Protein AF-A0A7W2GR57-F1 (afdb_monomer_lite)

Secondary structure (DSSP, 8-state):
----------GGGSHHHHHHHHHHHHHHHHHHHHHHHH-----SSTTTTSTTHHHHHHHHHHHHHHHHHHHHHHHH-----SS--

Structure (mmCIF, N/CA/C/O backbone):
data_AF-A0A7W2GR57-F1
#
_entry.id   AF-A0A7W2GR57-F1
#
loop_
_atom_site.group_PDB
_atom_site.id
_atom_site.type_symbol
_atom_site.label_atom_id
_atom_site.label_alt_id
_atom_site.label_comp_id
_atom_site.label_asym_id
_atom_site.label_entity_id
_atom_site.label_seq_id
_atom_site.pdbx_PDB_ins_code
_atom_site.Cartn_x
_atom_site.Cartn_y
_atom_site.Cartn_z
_atom_site.occupancy
_atom_site.B_iso_or_equiv
_atom_site.auth_seq_id
_atom_site.auth_comp_id
_atom_site.auth_asym_id
_atom_site.auth_atom_id
_atom_site.pdbx_PDB_model_num
ATOM 1 N N . MET A 1 1 ? -18.415 -5.462 45.087 1.00 48.59 1 MET A N 1
ATOM 2 C CA . MET A 1 1 ? -16.971 -5.329 44.810 1.00 48.59 1 MET A CA 1
ATOM 3 C C . MET A 1 1 ? -16.651 -6.036 43.502 1.00 48.59 1 MET A C 1
ATOM 5 O O . MET A 1 1 ? -16.469 -7.239 43.508 1.00 48.59 1 MET A O 1
ATOM 9 N N . ALA A 1 2 ? -16.625 -5.292 42.403 1.00 44.59 2 ALA A N 1
ATOM 10 C CA . ALA A 1 2 ? -15.819 -5.537 41.208 1.00 44.59 2 ALA A CA 1
ATOM 11 C C . ALA A 1 2 ? -15.866 -4.202 40.460 1.00 44.59 2 ALA A C 1
ATOM 13 O O . ALA A 1 2 ? -16.940 -3.674 40.188 1.00 44.59 2 ALA A O 1
ATOM 14 N N . LYS A 1 3 ? -14.714 -3.554 40.335 1.00 44.84 3 LYS A N 1
ATOM 15 C CA . LYS A 1 3 ? -14.586 -2.209 39.785 1.00 44.84 3 LYS A CA 1
ATOM 16 C C . LYS A 1 3 ? -14.314 -2.368 38.297 1.00 44.84 3 LYS A C 1
ATOM 18 O O . LYS A 1 3 ? -13.148 -2.496 37.933 1.00 44.84 3 LYS A O 1
ATOM 23 N N . ASP A 1 4 ? -15.366 -2.387 37.481 1.00 52.59 4 ASP A N 1
ATOM 24 C CA . ASP A 1 4 ? -15.226 -2.245 36.033 1.00 52.59 4 ASP A CA 1
ATOM 25 C C . ASP A 1 4 ? -14.605 -0.877 35.761 1.00 52.59 4 ASP A C 1
ATOM 27 O O . ASP A 1 4 ? -15.198 0.183 35.993 1.00 52.59 4 ASP A O 1
ATOM 31 N N . LYS A 1 5 ? -13.327 -0.903 35.386 1.00 54.41 5 LYS A N 1
ATOM 32 C CA . LYS A 1 5 ? -12.679 0.262 34.803 1.00 54.41 5 LYS A CA 1
ATOM 33 C C . LYS A 1 5 ? -13.354 0.475 33.445 1.00 54.41 5 LYS A C 1
ATOM 35 O O . LYS A 1 5 ? -13.619 -0.514 32.772 1.00 54.41 5 LYS A O 1
ATOM 40 N N . PRO A 1 6 ? -13.636 1.718 33.026 1.00 50.94 6 PRO A N 1
ATOM 41 C CA . PRO A 1 6 ? -14.003 1.970 31.642 1.00 50.94 6 PRO A CA 1
ATOM 42 C C . PRO A 1 6 ? -12.802 1.550 30.795 1.00 50.94 6 PRO A C 1
ATOM 44 O O . PRO A 1 6 ? -11.799 2.266 30.739 1.00 50.94 6 PRO A O 1
ATOM 47 N N . ASP A 1 7 ? -12.859 0.337 30.248 1.00 56.25 7 ASP A N 1
ATOM 48 C CA . ASP A 1 7 ? -11.800 -0.208 29.423 1.00 56.25 7 ASP A CA 1
ATOM 49 C C . ASP A 1 7 ? -11.625 0.728 28.235 1.00 56.25 7 ASP A C 1
ATOM 51 O O . ASP A 1 7 ? -12.518 0.988 27.432 1.00 56.25 7 ASP A O 1
ATOM 55 N N . SER A 1 8 ? -10.450 1.335 28.237 1.00 60.00 8 SER A N 1
ATOM 56 C CA . SER A 1 8 ? -9.965 2.329 27.306 1.00 60.00 8 SER A CA 1
ATOM 57 C C . SER A 1 8 ? -10.307 1.970 25.863 1.00 60.00 8 SER A C 1
ATOM 59 O O . SER A 1 8 ? -9.798 0.974 25.353 1.00 60.00 8 SER A O 1
ATOM 61 N N . GLU A 1 9 ? -11.090 2.824 25.198 1.00 61.88 9 GLU A N 1
ATOM 62 C CA . GLU A 1 9 ? -11.233 2.894 23.738 1.00 61.88 9 GLU A CA 1
ATOM 63 C C . GLU A 1 9 ? -9.942 2.439 23.036 1.00 61.88 9 GLU A C 1
ATOM 65 O O . GLU A 1 9 ? -8.899 3.115 23.122 1.00 61.88 9 GLU A O 1
ATOM 70 N N . HIS A 1 10 ? -10.015 1.269 22.386 1.00 69.62 10 HIS A N 1
ATOM 71 C CA . HIS A 1 10 ? -8.880 0.585 21.774 1.00 69.62 10 HIS A CA 1
ATOM 72 C C . HIS A 1 10 ? -8.175 1.561 20.824 1.00 69.62 10 HIS A C 1
ATOM 74 O O . HIS A 1 10 ? -8.792 2.183 19.964 1.00 69.62 10 HIS A O 1
ATOM 80 N N . TRP A 1 11 ? -6.866 1.745 20.961 1.00 68.44 11 TRP A N 1
ATOM 81 C CA . TRP A 1 11 ? -6.151 2.812 20.244 1.00 68.44 11 TRP A CA 1
ATOM 82 C C . TRP A 1 11 ? -6.296 2.763 18.703 1.00 68.44 11 TRP A C 1
ATOM 84 O O . TRP A 1 11 ? -6.127 3.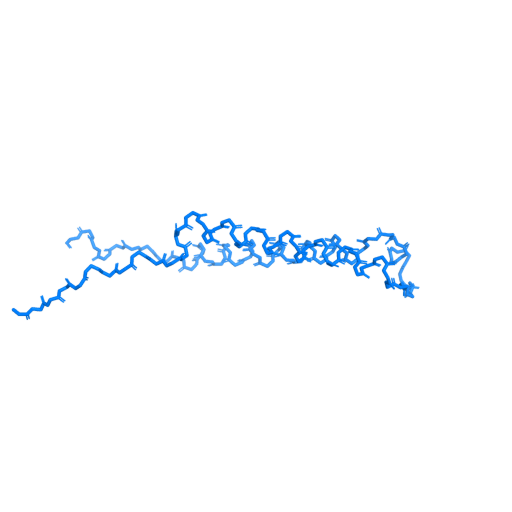788 18.048 1.00 68.44 11 TRP A O 1
ATOM 94 N N . LEU A 1 12 ? -6.670 1.603 18.145 1.00 64.75 12 LEU A N 1
ATOM 95 C CA . LEU A 1 12 ? -6.934 1.351 16.722 1.00 64.75 12 LEU A CA 1
ATOM 96 C C . LEU A 1 12 ? -8.235 1.972 16.192 1.00 64.75 12 LEU A C 1
ATOM 98 O O . LEU A 1 12 ? -8.320 2.222 14.993 1.00 64.75 12 LEU A O 1
ATOM 102 N N . VAL A 1 13 ? -9.232 2.240 17.046 1.00 71.88 13 VAL A N 1
ATOM 103 C CA . VAL A 1 13 ? -10.512 2.841 16.610 1.00 71.88 13 VAL A CA 1
ATOM 104 C C . VAL A 1 13 ? -10.436 4.366 16.518 1.00 71.88 13 VAL A C 1
ATOM 106 O O . VAL A 1 13 ? -11.326 5.018 15.975 1.00 71.88 13 VAL A O 1
ATOM 109 N N . ARG A 1 14 ? -9.344 4.960 17.010 1.00 80.44 14 ARG A N 1
ATOM 110 C CA . ARG A 1 14 ? -9.156 6.410 16.994 1.00 80.44 14 ARG A CA 1
ATOM 111 C C . ARG A 1 14 ? -8.938 6.884 15.554 1.00 80.44 14 ARG A C 1
ATOM 113 O O . ARG A 1 14 ? -8.067 6.347 14.864 1.00 80.44 14 ARG A O 1
ATOM 120 N N . PRO A 1 15 ? -9.624 7.953 15.110 1.00 78.06 15 PRO A N 1
ATOM 121 C CA . PRO A 1 15 ? -9.502 8.456 13.740 1.00 78.06 15 PRO A CA 1
ATOM 122 C C . PRO A 1 15 ? -8.066 8.881 13.388 1.00 78.06 15 PRO A C 1
ATOM 124 O O . PRO A 1 15 ? -7.659 8.799 12.231 1.00 78.06 15 PRO A O 1
ATOM 127 N N . ALA A 1 16 ? -7.272 9.284 14.387 1.00 79.50 16 ALA A N 1
ATOM 128 C CA . ALA A 1 16 ? -5.853 9.583 14.219 1.00 79.50 16 ALA A CA 1
ATOM 129 C C . ALA A 1 16 ? -5.022 8.334 13.861 1.00 79.50 16 ALA A C 1
ATOM 131 O O . ALA A 1 16 ? -4.218 8.386 12.934 1.00 79.50 16 ALA A O 1
ATOM 132 N N . THR A 1 17 ? -5.248 7.201 14.533 1.00 80.25 17 THR A N 1
ATOM 133 C CA . THR A 1 17 ? -4.527 5.942 14.275 1.00 80.25 17 THR A CA 1
ATOM 134 C C . THR A 1 17 ? -4.887 5.364 12.909 1.00 80.25 17 THR A C 1
ATOM 136 O O . THR A 1 17 ? -4.003 4.938 12.171 1.00 80.25 17 THR A O 1
ATOM 139 N N . ILE A 1 18 ? -6.165 5.427 12.518 1.00 83.62 18 ILE A N 1
ATOM 140 C CA . ILE A 1 18 ? -6.621 4.988 11.188 1.00 83.62 18 ILE A CA 1
ATOM 141 C C . ILE A 1 18 ? -5.931 5.800 10.080 1.00 83.62 18 ILE A C 1
ATOM 143 O O . ILE A 1 18 ? -5.484 5.232 9.082 1.00 83.62 18 ILE A O 1
ATOM 147 N N . ARG A 1 19 ? -5.783 7.121 10.268 1.00 82.62 19 ARG A N 1
ATOM 148 C CA . ARG A 1 19 ? -5.025 7.973 9.338 1.00 82.62 19 ARG A CA 1
ATOM 149 C C . ARG A 1 19 ? -3.553 7.575 9.261 1.00 82.62 19 ARG A C 1
ATOM 151 O O . ARG A 1 19 ? -3.022 7.512 8.158 1.00 82.62 19 ARG A O 1
ATOM 158 N N . ILE A 1 20 ? -2.909 7.271 10.390 1.00 82.94 20 ILE A N 1
ATOM 159 C CA . ILE A 1 20 ? -1.508 6.817 10.414 1.00 82.94 20 ILE A CA 1
ATOM 160 C C . ILE A 1 20 ? -1.349 5.508 9.633 1.00 82.94 20 ILE A C 1
ATOM 162 O O . ILE A 1 20 ? -0.438 5.408 8.819 1.00 82.94 20 ILE A O 1
ATOM 166 N N . ILE A 1 21 ? -2.254 4.540 9.812 1.00 85.75 21 ILE A N 1
ATOM 167 C CA . ILE A 1 21 ? -2.221 3.266 9.073 1.00 85.75 21 ILE A CA 1
ATOM 168 C C . ILE A 1 21 ? -2.317 3.512 7.560 1.00 85.75 21 ILE A C 1
ATOM 170 O O . ILE A 1 21 ? -1.544 2.934 6.794 1.00 85.75 21 ILE A O 1
ATOM 174 N N . TRP A 1 22 ? -3.212 4.403 7.126 1.00 84.56 22 TRP A N 1
ATOM 175 C CA . TRP A 1 22 ? -3.337 4.788 5.716 1.00 84.56 22 TRP A CA 1
ATOM 176 C C . TRP A 1 22 ? -2.075 5.468 5.178 1.00 84.56 22 TRP A C 1
ATOM 178 O O . TRP A 1 22 ? -1.607 5.125 4.095 1.00 84.56 22 TRP A O 1
ATOM 188 N N . ILE A 1 23 ? -1.499 6.398 5.943 1.00 85.88 23 ILE A N 1
ATOM 189 C CA . ILE A 1 23 ? -0.276 7.118 5.566 1.00 85.88 23 ILE A CA 1
ATOM 190 C C . ILE A 1 23 ? 0.897 6.147 5.432 1.00 85.88 23 ILE A C 1
ATOM 192 O O . ILE A 1 23 ? 1.569 6.154 4.405 1.00 85.88 23 ILE A O 1
ATOM 196 N N . VAL A 1 24 ? 1.119 5.283 6.426 1.00 86.56 24 VAL A N 1
ATOM 197 C CA . VAL A 1 24 ? 2.181 4.268 6.387 1.00 86.56 24 VAL A CA 1
ATOM 198 C C . VAL A 1 24 ? 1.986 3.343 5.188 1.00 86.56 24 VAL A C 1
ATOM 200 O O . VAL A 1 24 ? 2.938 3.109 4.454 1.00 86.56 24 VAL A O 1
ATOM 203 N N . SER A 1 25 ? 0.754 2.898 4.923 1.00 83.69 25 SER A N 1
ATOM 204 C CA . SER A 1 25 ? 0.452 2.042 3.768 1.00 83.69 25 SER A CA 1
ATOM 205 C C . SER A 1 25 ? 0.775 2.724 2.432 1.00 83.69 25 SER A C 1
ATOM 207 O O . SER A 1 25 ? 1.384 2.105 1.560 1.00 83.69 25 SER A O 1
ATOM 209 N N . ILE A 1 26 ? 0.422 4.006 2.273 1.00 84.19 26 ILE A N 1
ATOM 210 C CA . ILE A 1 26 ? 0.758 4.789 1.071 1.00 84.19 26 ILE A CA 1
ATOM 211 C C . ILE A 1 26 ? 2.275 4.981 0.949 1.00 84.19 26 ILE A C 1
ATOM 213 O O . ILE A 1 26 ? 2.817 4.847 -0.146 1.00 84.19 26 ILE A O 1
ATOM 217 N N . ILE A 1 27 ? 2.969 5.276 2.052 1.00 87.12 27 ILE A N 1
ATOM 218 C CA . ILE A 1 27 ? 4.429 5.455 2.060 1.00 87.12 27 ILE A CA 1
ATOM 219 C C . ILE A 1 27 ? 5.128 4.159 1.652 1.00 87.12 27 ILE A C 1
ATOM 221 O O . ILE A 1 27 ? 6.017 4.194 0.802 1.00 87.12 27 ILE A O 1
ATOM 225 N N . THR A 1 28 ? 4.721 3.020 2.215 1.00 82.94 28 THR A N 1
ATOM 226 C CA . THR A 1 28 ? 5.258 1.711 1.834 1.00 82.94 28 THR A CA 1
ATOM 227 C C . THR A 1 28 ? 5.040 1.450 0.346 1.00 82.94 28 THR A C 1
ATOM 229 O O . THR A 1 28 ? 5.992 1.065 -0.327 1.00 82.94 28 THR A O 1
ATOM 232 N N . LEU A 1 29 ? 3.843 1.740 -0.183 1.00 80.81 29 LEU A N 1
ATOM 233 C CA . LEU A 1 29 ? 3.544 1.596 -1.610 1.00 80.81 29 LEU A CA 1
ATOM 234 C C . LEU A 1 29 ? 4.460 2.471 -2.482 1.00 80.81 29 LEU A C 1
ATOM 236 O O . LEU A 1 29 ? 5.052 1.983 -3.446 1.00 80.81 29 LEU A O 1
ATOM 240 N N . ALA A 1 30 ? 4.619 3.747 -2.127 1.00 80.75 30 ALA A N 1
ATOM 241 C CA . ALA A 1 30 ? 5.485 4.676 -2.849 1.00 80.75 30 ALA A CA 1
ATOM 242 C C . ALA A 1 30 ? 6.957 4.229 -2.821 1.00 80.75 30 ALA A C 1
ATOM 244 O O . ALA A 1 30 ? 7.623 4.254 -3.854 1.00 80.75 30 ALA A O 1
ATOM 245 N N . LEU A 1 31 ? 7.451 3.760 -1.670 1.00 81.19 31 LEU A N 1
ATOM 246 C CA . LEU A 1 31 ? 8.807 3.222 -1.535 1.00 81.19 31 LEU A CA 1
ATOM 247 C C . LEU A 1 31 ? 9.026 1.992 -2.416 1.00 81.19 31 LEU A C 1
ATOM 249 O O . LEU A 1 31 ? 10.058 1.911 -3.077 1.00 81.19 31 LEU A O 1
ATOM 253 N N . THR A 1 32 ? 8.067 1.065 -2.475 1.00 72.56 32 THR A N 1
ATOM 254 C CA . THR A 1 32 ? 8.171 -0.102 -3.364 1.00 72.56 32 THR A CA 1
ATOM 255 C C . THR A 1 32 ? 8.194 0.286 -4.842 1.00 72.56 32 THR A C 1
ATOM 257 O O . THR A 1 32 ? 8.980 -0.281 -5.591 1.00 72.56 32 THR A O 1
ATOM 260 N N . VAL A 1 33 ? 7.415 1.292 -5.259 1.00 71.38 33 VAL A N 1
ATOM 261 C CA . VAL A 1 33 ? 7.440 1.809 -6.642 1.00 71.38 33 VAL A CA 1
ATOM 262 C C . VAL A 1 33 ? 8.798 2.435 -6.975 1.00 71.38 33 VAL A C 1
ATOM 264 O O . VAL A 1 33 ? 9.343 2.202 -8.050 1.00 71.38 33 VAL A O 1
ATOM 267 N N . ILE A 1 34 ? 9.365 3.214 -6.050 1.00 73.69 34 ILE A N 1
ATOM 268 C CA . ILE A 1 34 ? 10.681 3.843 -6.236 1.00 73.69 34 ILE A CA 1
ATOM 269 C C . ILE A 1 34 ? 11.790 2.783 -6.271 1.00 73.69 34 ILE A C 1
ATOM 271 O O . ILE A 1 34 ? 12.704 2.884 -7.084 1.00 73.69 34 ILE A O 1
ATOM 275 N N . ALA A 1 35 ? 11.713 1.759 -5.419 1.00 71.62 35 ALA A N 1
ATOM 276 C CA . ALA A 1 35 ? 12.674 0.661 -5.412 1.00 71.62 35 ALA A CA 1
ATOM 277 C C . ALA A 1 35 ? 12.642 -0.136 -6.727 1.00 71.62 35 ALA A C 1
ATOM 279 O O . ALA A 1 35 ? 13.701 -0.488 -7.241 1.00 71.62 35 ALA A O 1
ATOM 280 N N . ASP A 1 36 ? 11.458 -0.353 -7.307 1.00 64.56 36 ASP A N 1
ATOM 281 C CA . ASP A 1 36 ? 11.292 -1.032 -8.601 1.00 64.56 36 ASP A CA 1
ATOM 282 C C . ASP A 1 36 ? 12.001 -0.279 -9.744 1.00 64.56 36 ASP A C 1
ATOM 284 O O . ASP A 1 36 ? 12.597 -0.894 -10.622 1.00 64.56 36 ASP A O 1
ATOM 288 N N . PHE A 1 37 ? 12.055 1.058 -9.673 1.00 63.84 37 PHE A N 1
ATOM 289 C CA . PHE A 1 37 ? 12.830 1.892 -10.602 1.00 63.84 37 PHE A CA 1
ATOM 290 C C . PHE A 1 37 ? 14.352 1.692 -10.504 1.00 63.84 37 PHE A C 1
ATOM 292 O O . PHE A 1 37 ? 15.062 1.957 -11.474 1.00 63.84 37 PHE A O 1
ATOM 299 N N . PHE A 1 38 ? 14.860 1.250 -9.351 1.00 63.97 38 PHE A N 1
ATOM 300 C CA . PHE A 1 38 ? 16.288 0.991 -9.126 1.00 63.97 38 PHE A CA 1
ATOM 301 C C . PHE A 1 38 ? 16.694 -0.463 -9.410 1.00 63.97 38 PHE A C 1
ATOM 303 O O . PHE A 1 38 ? 17.889 -0.751 -9.497 1.00 63.97 38 PHE A O 1
ATOM 310 N N . VAL A 1 39 ? 15.736 -1.383 -9.563 1.00 64.31 39 VAL A N 1
ATOM 311 C CA . VAL A 1 39 ? 16.009 -2.802 -9.823 1.00 64.31 39 VAL A CA 1
ATOM 312 C C . VAL A 1 39 ? 15.998 -3.065 -11.329 1.00 64.31 39 VAL A C 1
ATOM 314 O O . VAL A 1 39 ? 14.948 -3.156 -11.967 1.00 64.31 39 VAL A O 1
ATOM 317 N N . THR A 1 40 ? 17.185 -3.245 -11.912 1.00 56.06 40 THR A N 1
ATOM 318 C CA . THR A 1 40 ? 17.335 -3.776 -13.273 1.00 56.06 40 THR A CA 1
ATOM 319 C C . THR A 1 40 ? 16.839 -5.217 -13.317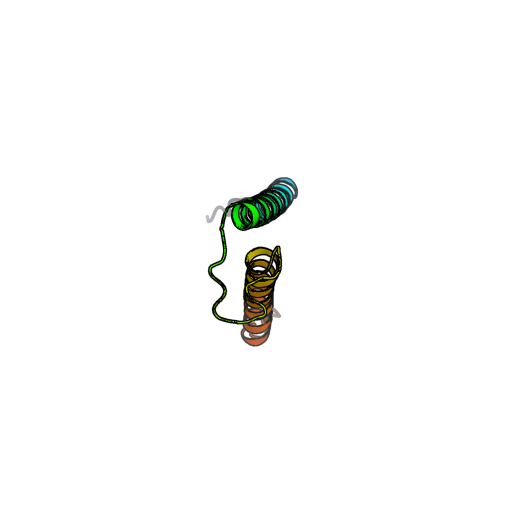 1.00 56.06 40 THR A C 1
ATOM 321 O O . THR A 1 40 ? 17.524 -6.134 -12.863 1.00 56.06 40 THR A O 1
ATOM 324 N N . HIS A 1 41 ? 15.638 -5.415 -13.859 1.00 56.00 41 HIS A N 1
ATOM 325 C CA . HIS A 1 41 ? 15.105 -6.742 -14.136 1.00 56.00 41 HIS A CA 1
ATOM 326 C C . HIS A 1 41 ? 16.004 -7.440 -15.168 1.00 56.00 41 HIS A C 1
ATOM 328 O O . HIS A 1 41 ? 16.325 -6.868 -16.208 1.00 56.00 41 HIS A O 1
ATOM 334 N N . HIS A 1 42 ? 16.421 -8.673 -14.875 1.00 57.28 42 HIS A N 1
ATOM 335 C CA . HIS A 1 42 ? 16.966 -9.605 -15.861 1.00 57.28 42 HIS A CA 1
ATOM 336 C C . HIS A 1 42 ? 15.785 -10.434 -16.389 1.00 57.28 42 HIS A C 1
ATOM 338 O O . HIS A 1 42 ? 15.392 -11.399 -15.732 1.00 57.28 42 HIS A O 1
ATOM 344 N N . PRO A 1 43 ? 15.152 -10.037 -17.507 1.00 54.03 43 PRO A N 1
ATOM 345 C CA . PRO A 1 43 ? 13.906 -10.648 -17.943 1.00 54.03 43 PRO A CA 1
ATOM 346 C C . PRO A 1 43 ? 14.163 -12.064 -18.462 1.00 54.03 43 PRO A C 1
ATOM 348 O O . PRO A 1 43 ? 14.900 -12.256 -19.430 1.00 54.03 43 PRO A O 1
ATOM 351 N N . HIS A 1 44 ? 13.532 -13.054 -17.834 1.00 59.34 44 HIS A N 1
ATOM 352 C CA . HIS A 1 44 ? 13.455 -14.418 -18.365 1.00 59.34 44 HIS A CA 1
ATOM 353 C C . HIS A 1 44 ? 12.112 -14.665 -19.071 1.00 59.34 44 HIS A C 1
ATOM 355 O O . HIS A 1 44 ? 12.047 -15.498 -19.976 1.00 59.34 44 HIS A O 1
ATOM 361 N N . PHE A 1 45 ? 11.068 -13.895 -18.740 1.00 55.84 45 PHE A N 1
ATOM 362 C CA . PHE A 1 45 ? 9.791 -13.862 -19.451 1.00 55.84 45 PHE A CA 1
ATOM 363 C C . PHE A 1 45 ? 9.592 -12.505 -20.138 1.00 55.84 45 PHE A C 1
ATOM 365 O O . PHE A 1 45 ? 9.918 -11.461 -19.584 1.00 55.84 45 PHE A O 1
ATOM 372 N N . GLY A 1 46 ? 9.019 -12.482 -21.348 1.00 57.59 46 GLY A N 1
ATOM 373 C CA . GLY A 1 46 ? 8.841 -11.253 -22.149 1.00 57.59 46 GLY A CA 1
ATOM 374 C C . GLY A 1 46 ? 7.987 -10.147 -21.501 1.00 57.59 46 GLY A C 1
ATOM 375 O O . GLY A 1 46 ? 7.918 -9.045 -22.033 1.00 57.59 46 GLY A O 1
ATOM 376 N N . ILE A 1 47 ? 7.356 -10.432 -20.358 1.00 55.31 47 ILE A N 1
ATOM 377 C CA . ILE A 1 47 ? 6.526 -9.518 -19.559 1.00 55.31 47 ILE A CA 1
ATOM 378 C C . ILE A 1 47 ? 7.341 -8.895 -18.399 1.00 55.31 47 ILE A C 1
ATOM 380 O O . ILE A 1 47 ? 7.023 -7.791 -17.955 1.00 55.31 47 ILE A O 1
ATOM 384 N N . ASP A 1 48 ? 8.447 -9.533 -17.981 1.00 54.66 48 ASP A N 1
ATOM 385 C CA . ASP A 1 48 ? 9.368 -9.064 -16.923 1.00 54.66 48 ASP A CA 1
ATOM 386 C C . ASP A 1 48 ? 10.158 -7.807 -17.332 1.00 54.66 48 ASP A C 1
ATOM 388 O O . ASP A 1 48 ? 10.813 -7.178 -16.507 1.00 54.66 48 ASP A O 1
ATOM 392 N N . GLY A 1 49 ? 10.128 -7.440 -18.618 1.00 56.41 49 GLY A N 1
ATOM 393 C CA . GLY A 1 49 ? 10.733 -6.211 -19.139 1.00 56.41 49 GLY A CA 1
ATOM 394 C C . GLY A 1 49 ? 9.829 -4.978 -19.040 1.00 56.41 49 GLY A C 1
ATOM 395 O O . GLY A 1 49 ? 10.214 -3.907 -19.507 1.00 56.41 49 GLY A O 1
ATOM 396 N N . THR A 1 50 ? 8.615 -5.110 -18.493 1.00 60.16 50 THR A N 1
ATOM 397 C CA . THR A 1 50 ? 7.692 -3.977 -18.358 1.00 60.16 50 THR A CA 1
ATOM 398 C C . THR A 1 50 ? 8.022 -3.150 -17.118 1.00 60.16 50 THR A C 1
ATOM 400 O O . THR A 1 50 ? 8.133 -3.668 -16.009 1.00 60.16 50 THR A O 1
ATOM 403 N N . TYR A 1 51 ? 8.184 -1.838 -17.311 1.00 57.28 51 TYR A N 1
ATOM 404 C CA . TYR A 1 51 ? 8.413 -0.894 -16.219 1.00 57.28 51 TYR A CA 1
ATOM 405 C C . TYR A 1 51 ? 7.291 -1.000 -15.180 1.00 57.28 51 TYR A C 1
ATOM 407 O O . TYR A 1 51 ? 6.114 -0.877 -15.524 1.00 57.28 51 TYR A O 1
ATOM 415 N N . GLY A 1 52 ? 7.650 -1.199 -13.911 1.00 64.19 52 GLY A N 1
ATOM 416 C CA . GLY A 1 52 ? 6.684 -1.250 -12.817 1.00 64.19 52 GLY A CA 1
ATOM 417 C C . GLY A 1 52 ? 6.091 -2.631 -12.537 1.00 64.19 52 GLY A C 1
ATOM 418 O O . GLY A 1 52 ? 5.137 -2.691 -11.758 1.00 64.19 52 GLY A O 1
ATOM 419 N N . PHE A 1 53 ? 6.589 -3.722 -13.144 1.00 68.00 53 PHE A N 1
ATOM 420 C CA . PHE A 1 53 ? 6.037 -5.070 -12.939 1.00 68.00 53 PHE A CA 1
ATOM 421 C C . PHE A 1 53 ? 5.963 -5.460 -11.459 1.00 68.00 53 PHE A C 1
ATOM 423 O O . PHE A 1 53 ? 4.897 -5.851 -10.976 1.00 68.00 53 PHE A O 1
ATOM 430 N N . GLY A 1 54 ? 7.052 -5.269 -10.711 1.00 66.25 54 GLY A N 1
ATOM 431 C CA . GLY A 1 54 ? 7.082 -5.569 -9.281 1.00 66.25 54 GLY A CA 1
ATOM 432 C C . GLY A 1 54 ? 6.133 -4.686 -8.469 1.00 66.25 54 GLY A C 1
ATOM 433 O O . GLY A 1 54 ? 5.517 -5.159 -7.511 1.00 66.25 54 GLY A O 1
ATOM 434 N N . ALA A 1 55 ? 5.933 -3.433 -8.883 1.00 70.25 55 ALA A N 1
ATOM 435 C CA . ALA A 1 55 ? 5.059 -2.499 -8.185 1.00 70.25 55 ALA A CA 1
ATOM 436 C C . ALA A 1 55 ? 3.575 -2.895 -8.260 1.00 70.25 55 ALA A C 1
ATOM 438 O O . ALA A 1 55 ? 2.913 -2.997 -7.221 1.00 70.25 55 ALA A O 1
ATOM 439 N N . TRP A 1 56 ? 3.032 -3.141 -9.459 1.00 70.44 56 TRP A N 1
ATOM 440 C CA . TRP A 1 56 ? 1.615 -3.511 -9.584 1.00 70.44 56 TRP A CA 1
ATOM 441 C C . TRP A 1 56 ? 1.363 -4.956 -9.145 1.00 70.44 56 TRP A C 1
ATOM 443 O O . TRP A 1 56 ? 0.333 -5.215 -8.524 1.00 70.44 56 TRP A O 1
ATOM 453 N N . PHE A 1 57 ? 2.303 -5.878 -9.389 1.00 72.75 57 PHE A N 1
ATOM 454 C CA . PHE A 1 57 ? 2.186 -7.266 -8.940 1.00 72.75 57 PHE A CA 1
ATOM 455 C C . PHE A 1 57 ? 2.236 -7.375 -7.410 1.00 72.75 57 PHE A C 1
ATOM 457 O O . PHE A 1 57 ? 1.379 -8.026 -6.811 1.00 72.75 57 PHE A O 1
ATOM 464 N N . GLY A 1 58 ? 3.183 -6.693 -6.758 1.00 74.25 58 GLY A N 1
ATOM 465 C CA . GLY A 1 58 ? 3.284 -6.656 -5.297 1.00 74.25 58 GLY A CA 1
ATOM 466 C C . GLY A 1 58 ? 2.067 -5.997 -4.644 1.00 74.25 58 GLY A C 1
ATOM 467 O O . GLY A 1 58 ? 1.534 -6.511 -3.656 1.00 74.25 58 GLY A O 1
ATOM 468 N N . PHE A 1 59 ? 1.563 -4.908 -5.234 1.00 78.56 59 PHE A N 1
ATOM 469 C CA . PHE A 1 59 ? 0.310 -4.292 -4.799 1.00 78.56 59 PHE A CA 1
ATOM 470 C C . PHE A 1 59 ? -0.874 -5.255 -4.943 1.00 78.56 59 PHE A C 1
ATOM 472 O O . PHE A 1 59 ? -1.646 -5.426 -3.998 1.00 78.56 59 PHE A O 1
ATOM 479 N N . LEU A 1 60 ? -0.992 -5.933 -6.088 1.00 80.50 60 LEU A N 1
ATOM 480 C CA . LEU A 1 60 ? -2.061 -6.896 -6.338 1.00 80.50 60 LEU A CA 1
ATOM 481 C C . LEU A 1 60 ? -2.001 -8.070 -5.351 1.00 80.50 60 LEU A C 1
ATOM 483 O O . LEU A 1 60 ? -3.027 -8.434 -4.780 1.00 80.50 60 LEU A O 1
ATOM 487 N N . ALA A 1 61 ? -0.811 -8.613 -5.081 1.00 80.62 61 ALA A N 1
ATOM 488 C CA . ALA A 1 61 ? -0.609 -9.672 -4.093 1.00 80.62 61 ALA A CA 1
ATOM 489 C C . ALA A 1 61 ? -1.041 -9.235 -2.682 1.00 80.62 61 ALA A C 1
ATOM 491 O O . ALA A 1 61 ? -1.725 -9.984 -1.980 1.00 80.62 61 ALA A O 1
ATOM 492 N N . CYS A 1 62 ? -0.707 -8.002 -2.285 1.00 81.94 62 CYS A N 1
ATOM 493 C CA . CYS A 1 62 ? -1.144 -7.423 -1.015 1.00 81.94 62 CYS A CA 1
ATOM 494 C C . CYS A 1 62 ? -2.678 -7.297 -0.939 1.00 81.94 62 CYS A C 1
ATOM 496 O O . CYS A 1 62 ? -3.291 -7.736 0.038 1.00 81.94 62 CYS A O 1
ATOM 498 N N . VAL A 1 63 ? -3.319 -6.773 -1.990 1.00 81.44 63 VAL A N 1
ATOM 499 C CA . VAL A 1 63 ? -4.786 -6.658 -2.070 1.00 81.44 63 VAL A CA 1
ATOM 500 C C . VAL A 1 63 ? -5.450 -8.030 -1.961 1.00 81.44 63 VAL A C 1
ATOM 502 O O . VAL A 1 63 ? -6.397 -8.192 -1.188 1.00 81.44 63 VAL A O 1
ATOM 505 N N . VAL A 1 64 ? -4.936 -9.030 -2.681 1.00 86.00 64 VAL A N 1
ATOM 506 C CA . VAL A 1 64 ? -5.450 -10.406 -2.635 1.00 86.00 64 VAL A CA 1
ATOM 507 C C . VAL A 1 64 ? -5.357 -10.984 -1.221 1.00 86.00 64 VAL A C 1
ATOM 509 O O . VAL A 1 64 ? -6.326 -11.580 -0.753 1.00 86.00 64 VAL A O 1
ATOM 512 N N . LEU A 1 65 ? -4.252 -10.762 -0.503 1.00 85.94 65 LEU A N 1
ATOM 513 C CA . LEU A 1 65 ? -4.086 -11.214 0.885 1.00 85.94 65 LEU A CA 1
ATOM 514 C C . LEU A 1 65 ? -5.106 -10.581 1.844 1.00 85.94 65 LEU A C 1
ATOM 516 O O . LEU A 1 65 ? -5.713 -11.279 2.664 1.00 85.94 65 LEU A O 1
ATOM 520 N N . VAL A 1 66 ? -5.319 -9.267 1.740 1.00 82.25 66 VAL A N 1
ATOM 521 C CA . VAL A 1 66 ? -6.263 -8.535 2.601 1.00 82.25 66 VAL A CA 1
ATOM 522 C C . VAL A 1 66 ? -7.703 -8.956 2.314 1.00 82.25 66 VAL A C 1
ATOM 524 O O . VAL A 1 66 ? -8.462 -9.253 3.242 1.00 82.25 66 VAL A O 1
ATOM 527 N N . VAL A 1 67 ? -8.084 -9.021 1.036 1.00 84.75 67 VAL A N 1
ATOM 528 C CA . VAL A 1 67 ? -9.420 -9.469 0.624 1.00 84.75 67 VAL A CA 1
ATOM 529 C C . VAL A 1 67 ? -9.638 -10.923 1.035 1.00 84.75 67 VAL A C 1
ATOM 531 O O . VAL A 1 67 ? -10.670 -11.228 1.631 1.00 84.75 67 VAL A O 1
ATOM 534 N N . GLY A 1 68 ? -8.654 -11.797 0.814 1.00 88.75 68 GLY A N 1
ATOM 535 C CA . GLY A 1 68 ? -8.692 -13.194 1.245 1.00 88.75 68 GLY A CA 1
ATOM 536 C C . GLY A 1 68 ? -8.902 -13.333 2.752 1.00 88.75 68 GLY A C 1
ATOM 537 O O . GLY A 1 68 ? -9.771 -14.087 3.183 1.00 88.75 68 GLY A O 1
ATOM 538 N N . SER A 1 69 ? -8.202 -12.533 3.560 1.00 84.50 69 SER A N 1
ATOM 539 C CA . SER A 1 69 ? -8.377 -12.508 5.020 1.00 84.50 69 SER A CA 1
ATOM 540 C C . SER A 1 69 ? -9.775 -12.042 5.431 1.00 84.50 69 SER A C 1
ATOM 542 O O . SER A 1 69 ? -10.360 -12.582 6.368 1.00 84.50 69 SER A O 1
ATOM 544 N N . LYS A 1 70 ? -10.348 -11.063 4.719 1.00 78.50 70 LYS A N 1
ATOM 545 C CA . LYS A 1 70 ? -11.707 -10.567 4.978 1.00 78.50 70 LYS A CA 1
ATOM 546 C C . LYS A 1 70 ? -12.770 -11.603 4.610 1.00 78.50 70 LYS A C 1
ATOM 548 O O . LYS A 1 70 ? -13.729 -11.767 5.360 1.00 78.50 70 LYS A O 1
ATOM 553 N N . VAL A 1 71 ? -12.595 -12.305 3.491 1.00 85.75 71 VAL A N 1
ATOM 554 C CA . VAL A 1 71 ? -13.477 -13.404 3.067 1.00 85.75 71 VAL A CA 1
ATOM 555 C C . VAL A 1 71 ? -13.394 -14.558 4.059 1.00 85.75 71 VAL A C 1
ATOM 557 O O . VAL A 1 71 ? -14.427 -15.038 4.515 1.00 85.75 71 VAL A O 1
ATOM 560 N N . LEU A 1 72 ? -12.183 -14.950 4.457 1.00 85.06 72 LEU A N 1
ATOM 561 C CA . LEU A 1 72 ? -11.978 -15.995 5.454 1.00 85.06 72 LEU A CA 1
ATOM 562 C C . LEU A 1 72 ? -12.573 -15.599 6.810 1.00 85.06 72 LEU A C 1
ATOM 564 O O . LEU A 1 72 ? -13.264 -16.400 7.427 1.00 85.06 72 LEU A O 1
ATOM 568 N N . GLY A 1 73 ? -12.379 -14.352 7.244 1.00 81.75 73 GLY A N 1
ATOM 569 C CA . GLY A 1 73 ? -12.977 -13.820 8.466 1.00 81.75 73 GLY A CA 1
ATOM 570 C C . GLY A 1 73 ? -14.505 -13.777 8.416 1.00 81.75 73 GLY A C 1
ATOM 571 O O . GLY A 1 73 ? -15.144 -14.088 9.412 1.00 81.75 73 GLY A O 1
ATOM 572 N N . ALA A 1 74 ? -15.101 -13.447 7.267 1.00 79.06 74 ALA A N 1
ATOM 573 C CA . ALA A 1 74 ? -16.551 -13.497 7.077 1.00 79.06 74 ALA A CA 1
ATOM 574 C C . ALA A 1 74 ? -17.088 -14.935 7.059 1.00 79.06 74 ALA A C 1
ATOM 576 O O . ALA A 1 74 ? -18.134 -15.197 7.642 1.00 79.06 74 ALA A O 1
ATOM 577 N N . PHE A 1 75 ? -16.365 -15.863 6.433 1.00 82.56 75 PHE A N 1
ATOM 578 C CA . PHE A 1 75 ? -16.737 -17.275 6.386 1.00 82.56 75 PHE A CA 1
ATOM 579 C C . PHE A 1 75 ? -16.616 -17.954 7.758 1.00 82.56 75 PHE A C 1
ATOM 581 O O . PHE A 1 75 ? -17.461 -18.764 8.128 1.00 82.56 75 PHE A O 1
ATOM 588 N N . LEU A 1 76 ? -15.587 -17.602 8.534 1.00 79.12 76 LEU A N 1
ATOM 589 C CA . LEU A 1 76 ? -15.354 -18.134 9.878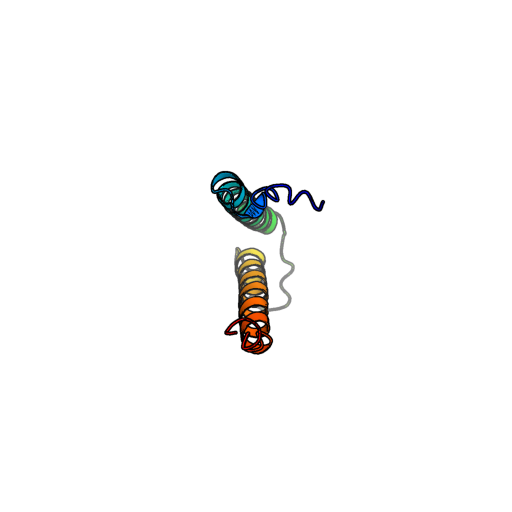 1.00 79.12 76 LEU A CA 1
ATOM 590 C C . LEU A 1 76 ? -16.181 -17.416 10.958 1.00 79.12 76 LEU A C 1
ATOM 592 O O . LEU A 1 76 ? -16.234 -17.884 12.097 1.00 79.12 76 LEU A O 1
ATOM 596 N N . LYS A 1 77 ? -16.826 -16.285 10.630 1.00 66.75 77 LYS A N 1
ATOM 597 C CA . LYS A 1 77 ? -17.695 -15.558 11.558 1.00 66.75 77 LYS A CA 1
ATOM 598 C C . LYS A 1 77 ? -18.942 -16.396 11.847 1.00 66.75 77 LYS A C 1
ATOM 600 O O . LYS A 1 77 ? -19.902 -16.413 11.082 1.00 66.75 77 LYS A O 1
ATOM 605 N N . ARG A 1 78 ? -18.908 -17.097 12.978 1.00 67.44 78 ARG A N 1
ATOM 606 C CA . ARG A 1 78 ? -20.036 -17.834 13.552 1.00 67.44 78 ARG A CA 1
ATOM 607 C C . ARG A 1 78 ? -21.107 -16.850 14.036 1.00 67.44 78 ARG A C 1
ATOM 609 O O . ARG A 1 78 ? -20.778 -15.776 14.526 1.00 67.44 78 ARG A O 1
ATOM 616 N N . SER A 1 79 ? -22.381 -17.207 13.881 1.00 58.47 79 SER A N 1
ATOM 617 C CA . SER A 1 79 ? -23.514 -16.407 14.353 1.00 58.47 79 S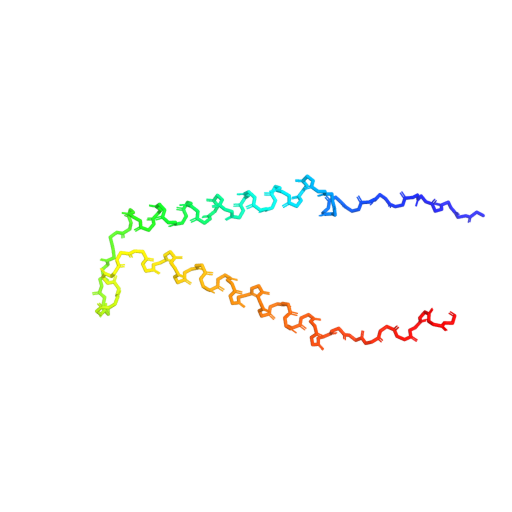ER A CA 1
ATOM 618 C C . SER A 1 79 ? -23.493 -16.280 15.882 1.00 58.47 79 SER A C 1
ATOM 620 O O . SER A 1 79 ? -23.589 -17.288 16.585 1.00 58.47 79 SER A O 1
ATOM 622 N N . ASP A 1 80 ? -23.376 -15.049 16.382 1.00 60.19 80 ASP A N 1
ATOM 623 C CA . ASP A 1 80 ? -23.467 -14.691 17.802 1.00 60.19 80 ASP A CA 1
ATOM 624 C C . ASP A 1 80 ? -24.927 -14.776 18.288 1.00 60.19 80 ASP A C 1
ATOM 626 O O . ASP A 1 80 ? -25.586 -13.765 18.487 1.00 60.19 80 ASP A O 1
ATOM 630 N N . THR A 1 81 ? -25.462 -15.985 18.475 1.00 61.00 81 THR A N 1
ATOM 631 C CA . THR A 1 81 ? -26.793 -16.207 19.087 1.00 61.00 81 THR A CA 1
ATOM 632 C C . THR A 1 81 ? -26.736 -16.376 20.613 1.00 61.00 81 THR A C 1
ATOM 634 O O . THR A 1 81 ? -27.637 -16.966 2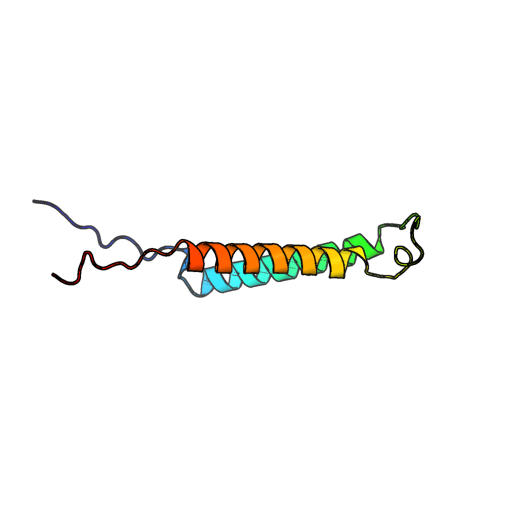1.198 1.00 61.00 81 THR A O 1
ATOM 637 N N . TYR A 1 82 ? -25.666 -15.924 21.283 1.00 60.16 82 TYR A N 1
ATOM 638 C CA . TYR A 1 82 ? -25.446 -16.204 22.714 1.00 60.16 82 TYR A CA 1
ATOM 639 C C . TYR A 1 82 ? -25.818 -15.054 23.674 1.00 60.16 82 TYR A C 1
ATOM 641 O O . TYR A 1 82 ? -25.907 -15.290 24.872 1.00 60.16 82 TYR A O 1
ATOM 649 N N . TYR A 1 83 ? -26.079 -13.840 23.174 1.00 54.50 83 TYR A N 1
ATOM 650 C 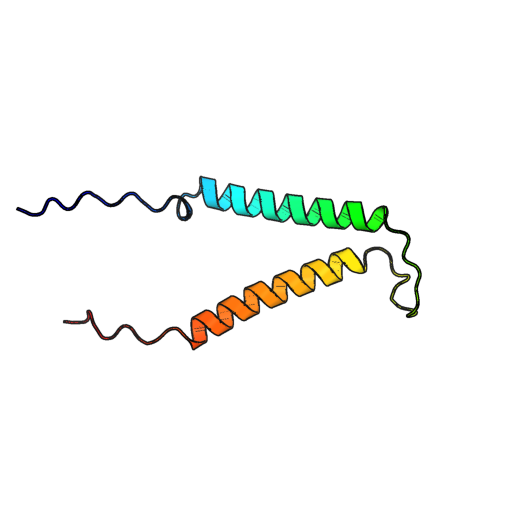CA . TYR A 1 83 ? -26.462 -12.673 23.996 1.00 54.50 83 TYR A CA 1
ATOM 651 C C . TYR A 1 83 ? -27.858 -12.108 23.673 1.00 54.50 83 TYR A C 1
ATOM 653 O O . TYR A 1 83 ? -28.197 -11.018 24.118 1.00 54.50 83 TYR A O 1
ATOM 661 N N . ASP A 1 84 ? -28.682 -12.855 22.931 1.00 58.38 84 ASP A N 1
ATOM 662 C CA . ASP A 1 84 ? -30.111 -12.548 22.722 1.00 58.38 84 ASP A CA 1
ATOM 663 C C . ASP A 1 84 ? -31.000 -12.973 23.916 1.00 58.38 84 ASP A C 1
ATOM 665 O O . ASP A 1 84 ? -32.221 -13.084 23.793 1.00 58.38 84 ASP A O 1
ATOM 669 N N . GLN A 1 85 ? -30.398 -13.219 25.085 1.00 53.88 85 GLN A N 1
ATOM 670 C CA . GLN A 1 85 ? -31.088 -13.482 26.350 1.00 53.88 85 GLN A CA 1
ATOM 671 C C . GLN A 1 85 ? -30.336 -12.873 27.533 1.00 53.88 85 GLN A C 1
ATOM 673 O O . GLN A 1 85 ? -29.085 -12.948 27.542 1.00 53.88 85 GLN A O 1
#

Radius of gyration: 21.2 Å; chains: 1; bounding box: 48×28×67 Å

Foldseek 3Di:
DDDPDPPDDDPCVDPVNVVVVVVVVVVVLVVQLVVLVVDDFPDPDPCSPDRCPRSVVVVVVVVCVVVVVVVVCVVPDDDPPPPPD

pLDDT: mean 70.35, std 12.17, range [44.59, 88.75]

Sequence (85 aa):
MAKDKPDSEHWLVRPATIRIIWIVSIITLALTVIADFFVTHHPHFGIDGTYGFGAWFGFLACVVLVVGSKVLGAFLKRSDTYYDQ